Protein AF-A0A8T3XCH8-F1 (afdb_monomer)

Nearest PDB structures (foldseek):
  8jdk-assembly1_b  TM=7.290E-01  e=2.922E-01  Homo sapiens
  7oyb-assembly1_W1  TM=7.335E-01  e=3.600E-01  Danio rerio
  8ifd-assembly1_2Q  TM=5.627E-01  e=4.137E-01  Homo sapiens
  7f5s-assembly1_LW  TM=5.635E-01  e=8.291E-01  Homo sapiens
  8cf5-assembly1_I  TM=5.169E-01  e=1.550E+00  Saccharomyces cerevisiae

Sequence (69 aa):
ETCKTCKKKFDSGIWIAPHFADEGVLLFCSEECKRKYLKKKLNRIKAQYPKYYDRLNGGKIKSIFDEVL

Structure (mmCIF, N/CA/C/O backbone):
data_AF-A0A8T3XCH8-F1
#
_entry.id   AF-A0A8T3XCH8-F1
#
loop_
_atom_site.group_PDB
_atom_site.id
_atom_site.type_symbol
_atom_site.label_atom_id
_atom_site.label_alt_id
_atom_site.label_comp_id
_atom_site.label_asym_id
_atom_site.label_entity_id
_atom_site.label_seq_id
_atom_site.pdbx_PDB_ins_code
_atom_site.Cartn_x
_atom_site.Cartn_y
_atom_site.Cartn_z
_atom_site.occupancy
_atom_site.B_iso_or_equiv
_atom_site.auth_seq_id
_atom_site.auth_comp_id
_atom_site.auth_asym_id
_atom_site.auth_atom_id
_atom_site.pdbx_PDB_model_num
ATOM 1 N N . GLU A 1 1 ? -14.875 -4.035 6.318 1.00 83.25 1 GLU A N 1
ATOM 2 C CA . GLU A 1 1 ? -13.595 -4.336 5.623 1.00 83.25 1 GLU A CA 1
ATOM 3 C C . GLU A 1 1 ? -12.398 -4.123 6.553 1.00 83.25 1 GLU A C 1
ATOM 5 O O . GLU A 1 1 ? -12.612 -3.675 7.675 1.00 83.25 1 GLU A O 1
ATOM 10 N N . THR A 1 2 ? -11.161 -4.452 6.148 1.00 89.81 2 THR A N 1
ATOM 11 C CA . THR A 1 2 ? -9.963 -4.314 7.010 1.00 89.81 2 THR A CA 1
ATOM 12 C C . THR A 1 2 ? -8.887 -3.460 6.350 1.00 89.81 2 THR A C 1
ATOM 14 O O . THR A 1 2 ? -8.446 -3.744 5.238 1.00 89.81 2 THR A O 1
ATOM 17 N N . CYS A 1 3 ? -8.412 -2.433 7.058 1.00 90.81 3 CYS A N 1
ATOM 18 C CA . CYS A 1 3 ? -7.423 -1.499 6.526 1.00 90.81 3 CYS A CA 1
ATOM 19 C C . CYS A 1 3 ? -6.076 -2.192 6.292 1.00 90.81 3 CYS A C 1
ATOM 21 O O . CYS A 1 3 ? -5.502 -2.793 7.206 1.00 90.81 3 CYS A O 1
ATOM 23 N N . LYS A 1 4 ? -5.510 -2.055 5.087 1.00 89.38 4 LYS A N 1
ATOM 24 C CA . LYS A 1 4 ? -4.220 -2.658 4.726 1.00 89.38 4 LYS A CA 1
ATOM 25 C C . LYS A 1 4 ? -3.084 -2.158 5.622 1.00 89.38 4 LYS A C 1
ATOM 27 O O . LYS A 1 4 ? -2.206 -2.957 5.962 1.00 89.38 4 LYS A O 1
ATOM 32 N N . THR A 1 5 ? -3.136 -0.883 6.022 1.00 91.44 5 THR A N 1
ATOM 33 C CA . THR A 1 5 ? -2.097 -0.183 6.797 1.00 91.44 5 THR A CA 1
ATOM 34 C C . THR A 1 5 ? -2.175 -0.464 8.290 1.00 91.44 5 THR A C 1
ATOM 36 O O . THR A 1 5 ? -1.195 -0.923 8.866 1.00 91.44 5 THR A O 1
ATOM 39 N N . CYS A 1 6 ? -3.316 -0.176 8.925 1.00 91.94 6 CYS A N 1
ATOM 40 C CA . CYS A 1 6 ? -3.456 -0.236 10.384 1.00 91.94 6 CYS A CA 1
ATOM 41 C C . CYS A 1 6 ? -4.163 -1.502 10.887 1.00 91.94 6 CYS A C 1
ATOM 43 O O . CYS A 1 6 ? -4.292 -1.674 12.094 1.00 91.94 6 CYS A O 1
ATOM 45 N N . LYS A 1 7 ? -4.633 -2.373 9.981 1.00 92.38 7 LYS A N 1
ATOM 46 C CA . LYS A 1 7 ? -5.329 -3.639 10.283 1.00 92.38 7 LYS A CA 1
ATOM 47 C C . LYS A 1 7 ? -6.627 -3.505 11.086 1.00 92.38 7 LYS A C 1
ATOM 49 O O . LYS A 1 7 ? -7.199 -4.515 11.479 1.00 92.38 7 LYS A O 1
ATOM 54 N N . LYS A 1 8 ? -7.130 -2.286 11.291 1.00 91.88 8 LYS A N 1
ATOM 55 C CA . LYS A 1 8 ? -8.430 -2.047 11.927 1.00 91.88 8 LYS A CA 1
ATOM 56 C C . LYS A 1 8 ? -9.572 -2.364 10.963 1.00 91.88 8 LYS A C 1
ATOM 58 O O . LYS A 1 8 ? -9.444 -2.131 9.755 1.00 91.88 8 LYS A O 1
ATOM 63 N N . LYS A 1 9 ? -10.677 -2.871 11.513 1.00 93.00 9 LYS A N 1
ATOM 64 C CA . LYS A 1 9 ? -11.946 -2.978 10.790 1.00 93.00 9 LYS A CA 1
ATOM 65 C C . LYS A 1 9 ? -12.533 -1.583 10.577 1.00 93.00 9 LYS A C 1
ATOM 67 O O . LYS A 1 9 ? -12.351 -0.711 11.423 1.00 93.00 9 LYS A O 1
ATOM 72 N N . PHE A 1 10 ? -13.191 -1.387 9.445 1.00 90.62 10 PHE A N 1
ATOM 73 C CA . PHE A 1 10 ? -13.884 -0.151 9.105 1.00 90.62 10 PHE A CA 1
ATOM 74 C C 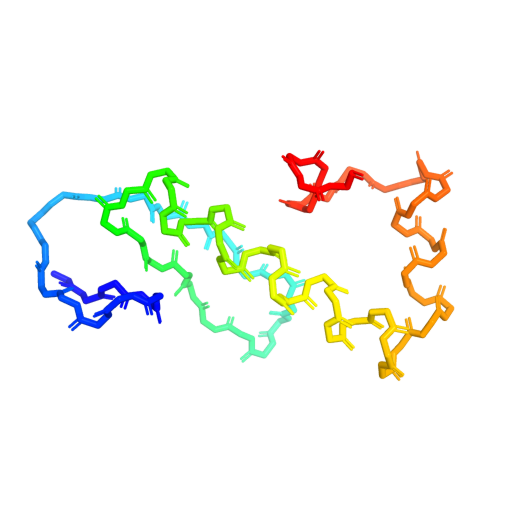. PHE A 1 10 ? -15.122 -0.464 8.255 1.00 90.62 10 PHE A C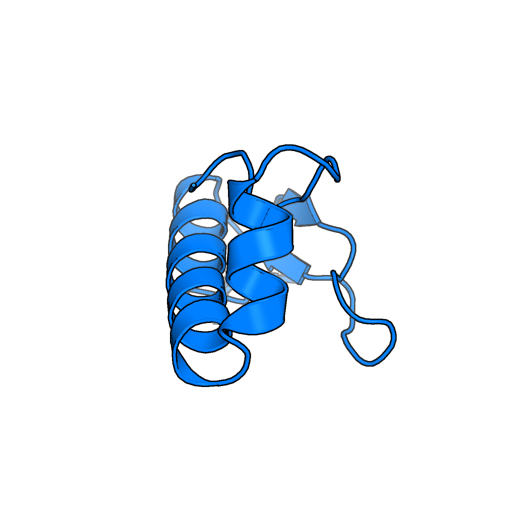 1
ATOM 76 O O . PHE A 1 10 ? -15.130 -1.463 7.522 1.00 90.62 10 PHE A O 1
ATOM 83 N N . ASP A 1 11 ? -16.138 0.390 8.362 1.00 85.44 11 ASP A N 1
ATOM 84 C CA . ASP A 1 11 ? -17.414 0.253 7.646 1.00 85.44 11 ASP A CA 1
ATOM 85 C C . ASP A 1 11 ? -17.434 1.021 6.319 1.00 85.44 11 ASP A C 1
ATOM 87 O O . ASP A 1 11 ? -18.058 0.586 5.359 1.00 85.44 11 ASP A O 1
ATOM 91 N N . SER A 1 12 ? -16.684 2.122 6.231 1.00 85.94 12 SER A N 1
ATOM 92 C CA . SER A 1 12 ? -16.482 2.902 5.006 1.00 85.94 12 SER A CA 1
ATOM 93 C C . SER A 1 12 ? -15.019 3.310 4.870 1.00 85.94 12 SER A C 1
ATOM 95 O O . SER A 1 12 ? -14.389 3.699 5.858 1.00 85.94 12 SER A O 1
ATOM 97 N N . GLY A 1 13 ? -14.469 3.236 3.662 1.00 88.06 13 GLY A N 1
ATOM 98 C CA . GLY A 1 13 ? -13.062 3.538 3.435 1.00 88.06 13 GLY A CA 1
ATOM 99 C C . GLY A 1 13 ? -12.737 3.855 1.986 1.00 88.06 13 GLY A C 1
ATOM 100 O O . GLY A 1 13 ? -13.612 4.013 1.141 1.00 88.06 13 GLY A O 1
ATOM 101 N N . ILE A 1 14 ? -11.443 3.964 1.721 1.00 89.62 14 ILE A N 1
ATOM 102 C CA . ILE A 1 14 ? -10.880 4.324 0.428 1.00 89.62 14 ILE A CA 1
ATOM 103 C C . ILE A 1 14 ? -10.383 3.057 -0.248 1.00 89.62 14 ILE A C 1
ATOM 105 O O . ILE A 1 14 ? -9.623 2.276 0.333 1.00 89.62 14 ILE A O 1
ATOM 109 N N . TRP A 1 15 ? -10.804 2.904 -1.495 1.00 88.69 15 TRP A N 1
ATOM 110 C CA . TRP A 1 15 ? -10.487 1.778 -2.350 1.00 88.69 15 TRP A CA 1
ATOM 111 C C . TRP A 1 15 ? -9.527 2.262 -3.419 1.00 88.69 15 TRP A C 1
ATOM 113 O O . TRP A 1 15 ? -9.770 3.280 -4.065 1.00 88.69 15 TRP A O 1
ATOM 123 N N . ILE A 1 16 ? -8.426 1.545 -3.594 1.00 86.94 16 ILE A N 1
ATOM 124 C CA . ILE A 1 16 ? -7.426 1.888 -4.599 1.00 86.94 16 ILE A CA 1
ATOM 125 C C . ILE A 1 16 ? -7.171 0.662 -5.447 1.00 86.94 16 ILE A C 1
ATOM 127 O O . ILE A 1 16 ? -6.971 -0.444 -4.925 1.00 86.94 16 ILE A O 1
ATOM 131 N N . ALA A 1 17 ? -7.162 0.881 -6.758 1.00 83.19 17 ALA A N 1
ATOM 132 C CA . ALA A 1 17 ? -6.725 -0.129 -7.694 1.00 83.19 17 ALA A CA 1
ATOM 133 C C . ALA A 1 17 ? -5.284 -0.558 -7.354 1.00 83.19 17 ALA A C 1
ATOM 135 O O . ALA A 1 17 ? -4.450 0.284 -6.989 1.00 83.19 17 ALA A O 1
ATOM 136 N N . PRO A 1 18 ? -4.992 -1.862 -7.432 1.00 79.44 18 PRO A N 1
ATOM 137 C CA . PRO A 1 18 ? -3.637 -2.357 -7.281 1.00 79.44 18 PRO A CA 1
ATOM 138 C C . PRO A 1 18 ? -2.732 -1.783 -8.372 1.00 79.44 18 PRO A C 1
ATOM 140 O O . PRO A 1 18 ? -3.174 -1.470 -9.475 1.00 79.44 18 PRO A O 1
ATOM 143 N N . HIS A 1 19 ? -1.448 -1.642 -8.047 1.00 75.56 19 HIS A N 1
ATOM 144 C CA . HIS A 1 19 ? -0.461 -1.109 -8.990 1.00 75.56 19 HIS A CA 1
ATOM 145 C C . HIS A 1 19 ? 0.144 -2.209 -9.862 1.00 75.56 19 HIS A C 1
ATOM 147 O O . HIS A 1 19 ? 0.486 -1.973 -11.018 1.00 75.56 19 HIS A O 1
ATOM 153 N N . PHE A 1 20 ? 0.276 -3.410 -9.300 1.00 75.75 20 PHE A N 1
ATOM 154 C CA . PHE A 1 20 ? 0.730 -4.598 -10.009 1.00 75.75 20 PHE A CA 1
ATOM 155 C C . PHE A 1 20 ? -0.423 -5.592 -10.171 1.00 75.75 20 PHE A C 1
ATOM 157 O O . PHE A 1 20 ? -1.311 -5.662 -9.325 1.00 75.75 20 PHE A O 1
ATOM 164 N N . ALA A 1 21 ? -0.418 -6.356 -11.265 1.00 74.75 21 ALA A N 1
ATOM 165 C CA . ALA A 1 21 ? -1.506 -7.278 -11.602 1.00 74.75 21 ALA A CA 1
ATOM 166 C C . ALA A 1 21 ? -1.656 -8.445 -10.606 1.00 74.75 21 ALA A C 1
ATOM 168 O O . ALA A 1 21 ? -2.729 -9.032 -10.510 1.00 74.75 21 ALA A O 1
ATOM 169 N N . ASP A 1 22 ? -0.595 -8.772 -9.864 1.00 81.31 22 ASP A N 1
ATOM 170 C CA . ASP A 1 22 ? -0.589 -9.785 -8.803 1.00 81.31 22 ASP A CA 1
ATOM 171 C C . ASP A 1 22 ? -1.162 -9.276 -7.470 1.00 81.31 22 ASP A C 1
ATOM 173 O O . ASP A 1 22 ? -1.412 -10.059 -6.551 1.00 81.31 22 ASP A O 1
ATOM 177 N N . GLU A 1 23 ? -1.396 -7.970 -7.341 1.00 80.06 23 GLU A N 1
ATOM 178 C CA . GLU A 1 23 ? -1.960 -7.398 -6.130 1.00 80.06 23 GLU A CA 1
ATOM 179 C C . GLU A 1 23 ? -3.489 -7.356 -6.189 1.00 80.06 23 GLU A C 1
ATOM 181 O O . GLU A 1 23 ? -4.096 -6.951 -7.174 1.00 80.06 23 GLU A O 1
ATOM 186 N N . GLY A 1 24 ? -4.131 -7.719 -5.079 1.00 83.75 24 GLY A N 1
ATOM 187 C CA . GLY A 1 24 ? -5.556 -7.460 -4.888 1.00 83.75 24 GLY A CA 1
ATOM 188 C C . GLY A 1 24 ? -5.845 -5.983 -4.597 1.00 83.75 24 GLY A C 1
ATOM 189 O O . GLY A 1 24 ? -4.954 -5.218 -4.217 1.00 83.75 24 GLY A O 1
ATOM 190 N N . VAL A 1 25 ? -7.122 -5.606 -4.706 1.00 86.62 25 VAL A N 1
ATOM 191 C CA . VAL A 1 25 ? -7.627 -4.270 -4.347 1.00 86.62 25 VAL A CA 1
ATOM 192 C C . VAL A 1 25 ? -7.159 -3.858 -2.949 1.00 86.62 25 VAL A C 1
ATOM 194 O O . VAL A 1 25 ? -7.191 -4.642 -1.994 1.00 86.62 25 VAL A O 1
ATOM 197 N N . LEU A 1 26 ? -6.696 -2.612 -2.832 1.00 89.12 26 LEU A N 1
ATOM 198 C CA . LEU A 1 26 ? -6.166 -2.072 -1.589 1.00 89.12 26 LEU A CA 1
ATOM 199 C C . LEU A 1 26 ? -7.215 -1.218 -0.880 1.00 89.12 26 LEU A C 1
ATOM 201 O O . LEU A 1 26 ? -7.789 -0.300 -1.458 1.00 89.12 26 LEU A O 1
ATOM 205 N N . LEU A 1 27 ? -7.41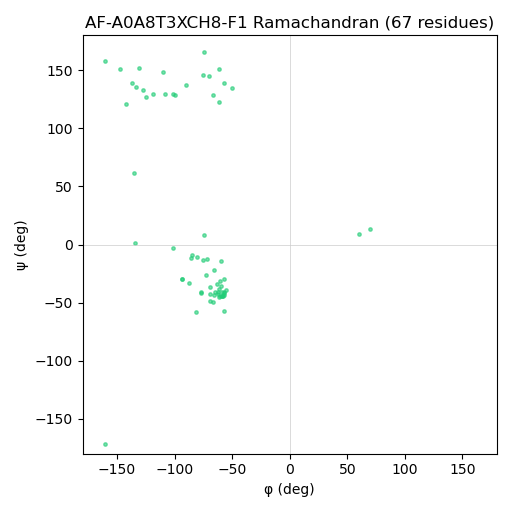3 -1.520 0.401 1.00 91.88 27 LEU A N 1
ATOM 206 C CA . LEU A 1 27 ? -8.473 -0.970 1.236 1.00 91.88 27 LEU A CA 1
ATOM 207 C C . LEU A 1 27 ? -7.891 -0.192 2.415 1.00 91.88 27 LEU A C 1
ATOM 209 O O . LEU A 1 27 ? -7.047 -0.715 3.155 1.00 91.88 27 LEU A O 1
ATOM 213 N N . PHE A 1 28 ? -8.354 1.039 2.625 1.00 93.19 28 PHE A N 1
ATOM 214 C CA . PHE A 1 28 ? -7.844 1.928 3.669 1.00 93.19 28 PHE A CA 1
ATOM 215 C C . PHE A 1 28 ? -8.973 2.585 4.454 1.00 93.19 28 PHE A C 1
ATOM 217 O O . PHE A 1 28 ? -9.907 3.120 3.879 1.00 93.19 28 PHE A O 1
ATOM 224 N N . CYS A 1 29 ? -8.850 2.627 5.780 1.00 92.94 29 CYS A N 1
ATOM 225 C CA . CYS A 1 29 ? -9.829 3.307 6.633 1.00 92.94 29 CYS A CA 1
ATOM 226 C C . CYS A 1 29 ? -9.712 4.842 6.605 1.00 92.94 29 CYS A C 1
ATOM 228 O O . CYS A 1 29 ? -10.576 5.523 7.139 1.00 92.94 29 CYS A O 1
ATOM 230 N N . SER A 1 30 ? -8.617 5.397 6.074 1.00 92.88 30 SER A N 1
ATOM 231 C CA . SER A 1 30 ? -8.389 6.845 6.012 1.00 92.88 30 SER A CA 1
ATOM 232 C C . SER A 1 30 ? -7.340 7.221 4.966 1.00 92.88 30 SER A C 1
ATOM 234 O O . SER A 1 30 ? -6.470 6.412 4.622 1.00 92.88 30 SER A O 1
ATOM 236 N N . GLU A 1 31 ? -7.388 8.475 4.510 1.00 91.12 31 GLU A N 1
ATOM 237 C CA . GLU A 1 31 ? -6.388 9.080 3.616 1.00 91.12 31 GLU A CA 1
ATOM 238 C C . GLU A 1 31 ? -4.973 8.984 4.202 1.00 91.12 31 GLU A C 1
ATOM 240 O O . GLU A 1 31 ? -4.006 8.653 3.516 1.00 91.12 31 GLU A O 1
ATOM 245 N N . GLU A 1 32 ? -4.844 9.170 5.517 1.00 91.31 32 GLU A N 1
ATOM 246 C CA . GLU A 1 32 ? -3.567 9.017 6.211 1.00 91.31 32 GLU A CA 1
ATOM 247 C C . GLU A 1 32 ? -3.022 7.583 6.099 1.00 91.31 32 GLU A C 1
ATOM 249 O O . GLU A 1 32 ? -1.833 7.377 5.835 1.00 91.31 32 GLU A O 1
ATOM 254 N N . CYS A 1 33 ? -3.886 6.572 6.256 1.00 91.25 33 CYS A N 1
ATOM 255 C CA . CYS A 1 33 ? -3.497 5.173 6.100 1.00 91.25 33 CYS A CA 1
ATOM 256 C C . CYS A 1 33 ? -3.077 4.858 4.663 1.00 91.25 33 CYS A C 1
ATOM 258 O O . CYS A 1 33 ? -2.080 4.150 4.479 1.00 91.25 33 CYS A O 1
ATOM 260 N N . LYS A 1 34 ? -3.798 5.397 3.674 1.00 91.50 34 LYS A N 1
ATOM 261 C CA . LYS A 1 34 ? -3.443 5.318 2.252 1.00 91.50 34 LYS A CA 1
ATOM 262 C C . LYS A 1 34 ? -2.049 5.902 2.015 1.00 91.50 34 LYS A C 1
ATOM 264 O O . LYS A 1 34 ? -1.152 5.176 1.585 1.00 91.50 34 LYS A O 1
ATOM 269 N N . ARG A 1 35 ? -1.814 7.166 2.386 1.00 90.81 35 ARG A N 1
ATOM 270 C CA . ARG A 1 35 ? -0.521 7.849 2.178 1.00 90.81 35 ARG A CA 1
ATOM 271 C C . ARG A 1 35 ? 0.636 7.136 2.871 1.00 90.81 35 ARG A C 1
ATOM 273 O O . ARG A 1 35 ? 1.683 6.921 2.262 1.00 90.81 35 ARG A O 1
ATOM 280 N N . LYS A 1 36 ? 0.451 6.695 4.122 1.00 92.69 36 LYS A N 1
ATOM 281 C CA . LYS A 1 36 ? 1.470 5.921 4.859 1.00 92.69 36 LYS A CA 1
ATOM 282 C C . LYS A 1 36 ? 1.849 4.629 4.134 1.00 92.69 36 LYS A C 1
ATOM 284 O O . LYS A 1 36 ? 3.029 4.273 4.102 1.00 92.69 36 LYS A O 1
ATOM 289 N N . TYR A 1 37 ? 0.872 3.923 3.569 1.00 91.62 37 TYR A N 1
ATOM 290 C CA . TYR A 1 37 ? 1.132 2.705 2.807 1.00 91.62 37 TYR A CA 1
ATOM 291 C C . TYR A 1 37 ? 1.848 3.000 1.493 1.00 91.62 37 TYR A C 1
ATOM 293 O O . TYR A 1 37 ? 2.880 2.384 1.226 1.00 91.62 37 TYR A O 1
ATOM 301 N N . LEU A 1 38 ? 1.347 3.966 0.718 1.00 89.75 38 LEU A N 1
ATOM 302 C CA . LEU A 1 38 ? 1.948 4.360 -0.554 1.00 89.75 38 LEU A CA 1
ATOM 303 C C . LEU A 1 38 ? 3.401 4.800 -0.362 1.00 89.75 38 LEU A C 1
ATOM 305 O O . LEU A 1 38 ? 4.269 4.301 -1.067 1.00 89.75 38 LEU A O 1
ATOM 309 N N . LYS A 1 39 ? 3.702 5.603 0.666 1.00 90.62 39 LYS A N 1
ATOM 310 C CA . LYS A 1 39 ? 5.076 6.021 0.992 1.00 90.62 39 LYS A CA 1
ATOM 311 C C . LYS A 1 39 ? 5.984 4.837 1.335 1.00 90.62 39 LYS A C 1
ATOM 313 O O . LYS A 1 39 ? 7.104 4.739 0.840 1.00 90.62 39 LYS A O 1
ATOM 318 N N . LYS A 1 40 ? 5.505 3.892 2.156 1.00 90.62 40 LYS A N 1
ATOM 319 C CA . LYS A 1 40 ? 6.266 2.666 2.468 1.00 90.62 40 LYS A CA 1
ATOM 320 C C . LYS A 1 40 ? 6.515 1.821 1.221 1.00 90.62 40 LYS A C 1
ATOM 322 O O . LYS A 1 40 ? 7.604 1.274 1.068 1.00 90.62 40 LYS A O 1
ATOM 327 N N . LYS A 1 41 ? 5.517 1.696 0.349 1.00 88.12 41 LYS A N 1
ATOM 328 C CA . LYS A 1 41 ? 5.621 0.924 -0.889 1.00 88.12 41 LYS A CA 1
ATOM 329 C C . LYS A 1 41 ? 6.554 1.599 -1.892 1.00 88.12 41 LYS A C 1
ATOM 331 O O . LYS A 1 41 ? 7.421 0.922 -2.427 1.00 88.12 41 LYS A O 1
ATOM 336 N N . LEU A 1 42 ? 6.467 2.916 -2.050 1.00 88.62 42 LEU A N 1
ATOM 337 C CA . LEU A 1 42 ? 7.378 3.701 -2.876 1.00 88.62 42 LEU A CA 1
ATOM 338 C C . LEU A 1 42 ? 8.832 3.543 -2.410 1.00 88.62 42 LEU A C 1
ATOM 340 O O . LEU A 1 42 ? 9.707 3.269 -3.224 1.00 88.62 42 LEU A O 1
ATOM 344 N N . ASN A 1 43 ? 9.084 3.594 -1.098 1.00 89.62 43 ASN A N 1
ATOM 345 C CA . ASN A 1 43 ? 10.417 3.336 -0.543 1.00 89.62 43 ASN A CA 1
ATOM 346 C C . ASN A 1 43 ? 10.921 1.915 -0.845 1.00 89.62 43 ASN A C 1
ATOM 348 O O . ASN A 1 43 ? 12.099 1.729 -1.144 1.00 89.62 43 ASN A O 1
ATOM 352 N N . ARG A 1 44 ? 10.041 0.905 -0.800 1.00 88.75 44 ARG A N 1
ATOM 353 C CA . ARG A 1 44 ? 10.398 -0.471 -1.191 1.00 88.75 44 ARG A CA 1
ATOM 354 C C . ARG A 1 44 ? 10.714 -0.569 -2.678 1.00 88.75 44 ARG A C 1
ATOM 356 O O . ARG A 1 44 ? 11.704 -1.196 -3.030 1.00 88.75 44 ARG A O 1
ATOM 363 N N . ILE A 1 45 ? 9.917 0.075 -3.527 1.00 87.56 45 ILE A N 1
ATOM 364 C CA . ILE A 1 45 ? 10.155 0.145 -4.972 1.00 87.56 45 ILE A CA 1
ATOM 365 C C . ILE A 1 45 ? 11.494 0.830 -5.249 1.00 87.56 45 ILE A C 1
ATOM 367 O O . ILE A 1 45 ? 12.277 0.311 -6.030 1.00 87.56 45 ILE A O 1
ATOM 371 N N . LYS A 1 46 ? 11.808 1.934 -4.564 1.00 88.00 46 LYS A N 1
ATOM 372 C CA . LYS A 1 46 ? 13.105 2.612 -4.681 1.00 88.00 46 LYS A CA 1
ATOM 373 C C . LYS A 1 46 ? 14.277 1.683 -4.357 1.00 88.00 46 LYS A C 1
ATOM 375 O O . LYS A 1 46 ? 15.279 1.706 -5.060 1.00 88.00 46 LYS A O 1
ATOM 380 N N . ALA A 1 47 ? 14.145 0.863 -3.313 1.00 90.06 47 ALA A N 1
ATOM 381 C CA . ALA A 1 47 ? 15.199 -0.052 -2.882 1.00 90.06 47 ALA A CA 1
ATOM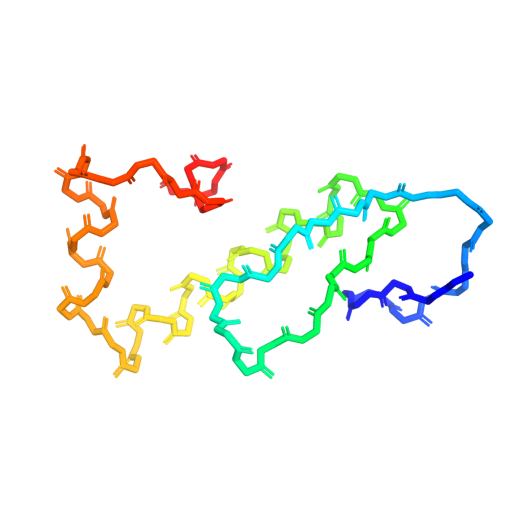 382 C C . ALA A 1 47 ? 15.325 -1.305 -3.769 1.00 90.06 47 ALA A C 1
ATOM 384 O O . ALA A 1 47 ? 16.435 -1.734 -4.064 1.00 90.06 47 ALA A O 1
ATOM 385 N N . GLN A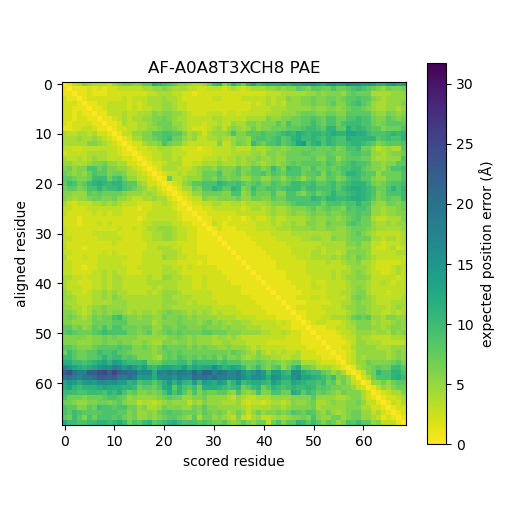 1 48 ? 14.204 -1.902 -4.183 1.00 88.31 48 GLN A N 1
ATOM 386 C CA . GLN A 1 48 ? 14.180 -3.182 -4.907 1.00 88.31 48 GLN A CA 1
ATOM 387 C C . GLN A 1 48 ? 14.168 -3.016 -6.433 1.00 88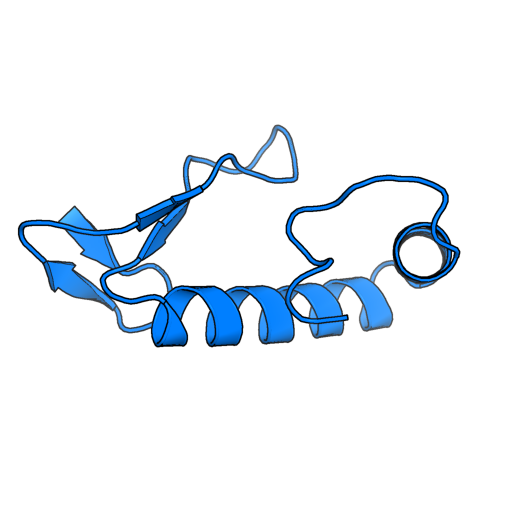.31 48 GLN A C 1
ATOM 389 O O . GLN A 1 48 ? 14.688 -3.859 -7.156 1.00 88.31 48 GLN A O 1
ATOM 394 N N . TYR A 1 49 ? 13.590 -1.921 -6.928 1.00 86.62 49 TYR A N 1
ATOM 395 C CA . TYR A 1 49 ? 13.369 -1.640 -8.348 1.00 86.62 49 TYR A CA 1
ATOM 396 C C . TYR A 1 49 ? 13.744 -0.183 -8.690 1.00 86.62 49 TYR A C 1
ATOM 398 O O . TYR A 1 49 ? 12.893 0.584 -9.153 1.00 86.62 49 TYR A O 1
ATOM 406 N N . PRO A 1 50 ? 15.013 0.231 -8.511 1.00 85.75 50 PRO A N 1
ATOM 407 C CA . PRO A 1 50 ? 15.436 1.626 -8.687 1.00 85.75 50 PRO A CA 1
ATOM 408 C C . PRO A 1 50 ? 15.124 2.172 -10.090 1.00 85.75 50 PRO A C 1
ATOM 410 O O . PRO A 1 50 ? 14.565 3.254 -10.218 1.00 85.75 50 PRO A O 1
ATOM 413 N N . LYS A 1 51 ? 15.328 1.369 -11.147 1.00 85.06 51 LYS A N 1
ATOM 414 C CA . LYS A 1 51 ? 14.975 1.752 -12.531 1.00 85.06 51 LYS A CA 1
ATOM 415 C C . LYS A 1 51 ? 13.480 2.031 -12.722 1.00 85.06 51 LYS A C 1
ATOM 417 O O . LYS A 1 51 ? 13.103 2.812 -13.592 1.00 85.06 51 LYS A O 1
ATOM 422 N N . TYR A 1 52 ? 12.621 1.352 -11.961 1.00 84.00 52 TYR A N 1
ATOM 423 C CA . TYR A 1 52 ? 11.180 1.587 -11.996 1.00 84.00 52 TYR A CA 1
ATOM 424 C C . TYR A 1 52 ? 10.817 2.856 -11.224 1.00 84.00 52 TYR A C 1
ATOM 426 O O . TYR A 1 52 ? 10.028 3.664 -11.708 1.00 84.00 52 TYR A O 1
ATOM 434 N N . TYR A 1 53 ? 11.451 3.068 -10.069 1.00 84.81 53 TYR A N 1
ATOM 435 C CA . TYR A 1 53 ? 11.323 4.304 -9.301 1.00 84.81 53 TYR A CA 1
ATOM 436 C C . TYR A 1 53 ? 11.716 5.540 -10.123 1.00 84.81 53 TYR A C 1
ATOM 438 O O . TYR A 1 53 ? 10.976 6.518 -10.129 1.00 84.81 53 TYR A O 1
ATOM 446 N N . ASP A 1 54 ? 12.807 5.481 -10.888 1.00 83.81 54 ASP A N 1
ATOM 447 C CA . ASP A 1 54 ? 13.219 6.593 -11.755 1.00 83.81 54 ASP A CA 1
ATOM 448 C C . ASP A 1 54 ? 12.189 6.899 -12.850 1.00 83.81 54 ASP A C 1
ATOM 450 O O . ASP A 1 54 ? 11.980 8.056 -13.207 1.00 83.81 54 ASP A O 1
ATOM 454 N N . ARG A 1 55 ? 11.488 5.879 -13.365 1.00 82.00 55 ARG A N 1
ATOM 455 C CA . ARG A 1 55 ? 10.394 6.080 -14.331 1.00 82.00 55 ARG A CA 1
ATOM 456 C C . ARG A 1 55 ? 9.168 6.733 -13.699 1.00 82.00 55 ARG A C 1
ATOM 458 O O . ARG A 1 55 ? 8.520 7.533 -14.369 1.00 82.00 55 ARG A O 1
ATOM 465 N N . LEU A 1 56 ? 8.868 6.394 -12.444 1.00 81.12 56 LEU A N 1
ATOM 466 C CA . LEU A 1 56 ? 7.807 7.033 -11.664 1.00 81.12 56 LEU A CA 1
ATOM 467 C C . LEU A 1 56 ? 8.150 8.502 -11.374 1.00 81.12 56 LEU A C 1
ATOM 469 O O . LEU A 1 56 ? 7.348 9.382 -11.654 1.00 8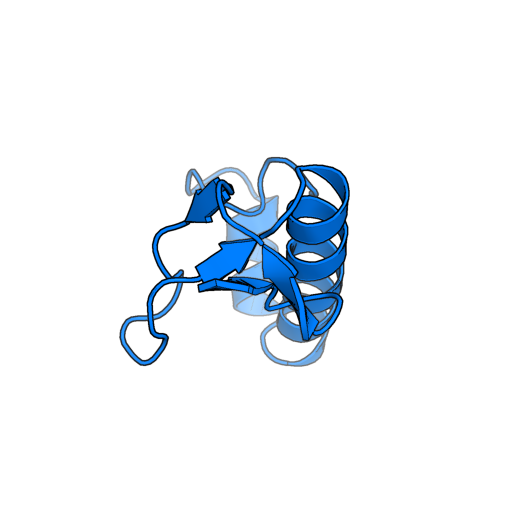1.12 56 LEU A O 1
ATOM 473 N N . ASN A 1 57 ? 9.362 8.769 -10.882 1.00 75.56 57 ASN A N 1
ATOM 474 C CA . ASN A 1 57 ? 9.808 10.112 -10.504 1.00 75.56 57 ASN A CA 1
ATOM 475 C C . ASN A 1 57 ? 10.092 11.019 -11.718 1.00 75.56 57 ASN A C 1
ATOM 477 O O . ASN A 1 57 ? 9.976 12.235 -11.641 1.00 75.56 57 ASN A O 1
ATOM 481 N N . GLY A 1 58 ? 10.441 10.435 -12.867 1.00 73.19 58 GLY A N 1
ATOM 482 C CA . GLY A 1 58 ? 10.694 11.155 -14.116 1.00 73.19 58 GLY A CA 1
ATOM 483 C C . GLY A 1 58 ? 9.441 11.671 -14.839 1.00 73.19 58 GLY A C 1
ATOM 484 O O . GLY A 1 58 ? 9.559 12.100 -15.986 1.00 73.19 58 GLY A O 1
ATOM 485 N N . GLY A 1 59 ? 8.250 11.586 -14.228 1.00 61.44 59 GLY A N 1
ATOM 486 C CA . GLY A 1 59 ? 7.014 12.215 -14.717 1.00 61.44 59 GLY A CA 1
ATOM 487 C C . GLY A 1 59 ? 6.416 11.619 -15.997 1.00 61.44 59 GLY A C 1
ATOM 488 O O . GLY A 1 59 ? 5.541 12.227 -16.609 1.00 61.44 59 GLY A O 1
ATOM 489 N N . LYS A 1 60 ? 6.871 10.438 -16.438 1.00 59.31 60 LYS A N 1
ATOM 490 C CA . LYS A 1 60 ? 6.412 9.828 -17.702 1.00 59.31 60 LYS A CA 1
ATOM 491 C C . LYS A 1 60 ? 5.132 8.995 -17.563 1.00 59.31 60 LYS A C 1
ATOM 493 O O . LYS A 1 60 ? 4.563 8.607 -18.579 1.00 59.31 60 LYS A O 1
ATOM 498 N N . ILE A 1 61 ? 4.687 8.692 -16.340 1.00 64.75 61 ILE A N 1
ATOM 499 C CA . ILE A 1 61 ? 3.522 7.837 -16.066 1.00 64.75 61 ILE A CA 1
ATOM 500 C C . ILE A 1 61 ? 2.760 8.413 -14.867 1.00 64.75 61 ILE A C 1
ATOM 502 O O . ILE A 1 61 ? 3.330 8.478 -13.782 1.00 64.75 61 ILE A O 1
ATOM 506 N N . LYS A 1 62 ? 1.476 8.769 -15.043 1.00 67.06 62 LYS A N 1
ATOM 507 C CA . LYS A 1 62 ? 0.575 9.049 -13.909 1.00 67.06 62 LYS A CA 1
ATOM 508 C C . LYS A 1 62 ? 0.445 7.786 -13.065 1.00 67.06 62 LYS A C 1
ATOM 510 O O . LYS A 1 62 ? 0.044 6.739 -13.574 1.00 67.06 62 LYS A O 1
ATOM 515 N N . SER A 1 63 ? 0.785 7.887 -11.792 1.00 74.88 63 SER A N 1
ATOM 516 C CA . SER A 1 63 ? 0.877 6.774 -10.863 1.00 74.88 63 SER A CA 1
ATOM 517 C C . SER A 1 63 ? 0.12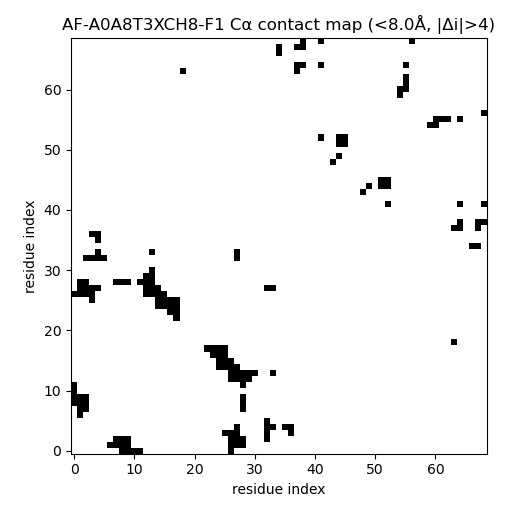4 7.075 -9.576 1.00 74.88 63 SER A C 1
ATOM 519 O O . SER A 1 63 ? 0.059 8.209 -9.115 1.00 74.88 63 SER A O 1
ATOM 521 N N . ILE A 1 64 ? -0.374 6.032 -8.911 1.00 77.75 64 ILE A N 1
ATOM 522 C CA . ILE A 1 64 ? -0.970 6.165 -7.572 1.00 77.75 64 ILE A CA 1
ATOM 523 C C . ILE A 1 64 ? 0.028 6.715 -6.535 1.00 77.75 64 ILE A C 1
ATOM 525 O O . ILE A 1 64 ? -0.364 7.095 -5.436 1.00 77.75 64 ILE A O 1
ATOM 529 N N . PHE A 1 65 ? 1.325 6.723 -6.862 1.00 80.31 65 PHE A N 1
ATOM 530 C CA . PHE A 1 65 ? 2.377 7.281 -6.022 1.00 80.31 65 PHE A CA 1
ATOM 531 C C . PHE A 1 65 ? 2.573 8.792 -6.190 1.00 80.31 65 PHE A C 1
ATOM 533 O O . PHE A 1 65 ? 3.286 9.352 -5.367 1.00 80.31 65 PHE A O 1
ATOM 540 N N . ASP A 1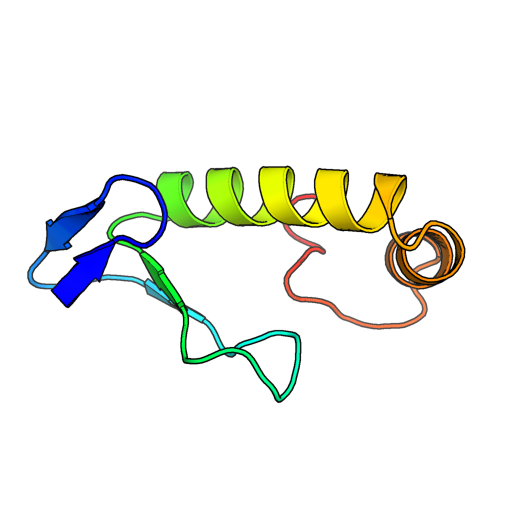 66 ? 1.943 9.455 -7.170 1.00 78.94 66 ASP A N 1
ATOM 541 C CA . ASP A 1 66 ? 2.078 10.911 -7.376 1.00 78.94 66 ASP A CA 1
ATOM 542 C C . ASP A 1 66 ? 1.680 11.723 -6.129 1.00 78.94 66 ASP A C 1
ATOM 544 O O . ASP A 1 66 ? 2.238 12.779 -5.867 1.00 78.94 66 ASP A O 1
ATOM 548 N N . GLU A 1 67 ? 0.761 11.218 -5.300 1.00 77.19 67 GLU A N 1
ATOM 549 C CA . GLU A 1 67 ? 0.366 11.880 -4.044 1.00 77.19 67 GLU A CA 1
ATOM 550 C C . GLU A 1 67 ? 1.440 11.826 -2.937 1.00 77.19 67 GLU A C 1
ATOM 552 O O . GLU A 1 67 ? 1.277 12.453 -1.885 1.00 77.19 67 GLU A O 1
ATOM 557 N N . VAL A 1 68 ? 2.482 11.004 -3.106 1.00 78.12 68 VAL A N 1
ATOM 558 C CA . VAL A 1 68 ? 3.521 10.744 -2.091 1.00 78.12 68 VAL A CA 1
ATOM 559 C C . VAL A 1 68 ? 4.958 10.784 -2.633 1.00 78.12 68 VAL A C 1
ATOM 561 O O . VAL A 1 68 ? 5.880 10.500 -1.859 1.00 78.12 68 VAL A O 1
ATOM 564 N N . LEU A 1 69 ? 5.129 11.073 -3.926 1.00 73.94 69 LEU A N 1
ATOM 565 C CA . LEU A 1 69 ? 6.394 11.416 -4.586 1.00 73.94 69 LEU A CA 1
ATOM 566 C C . LEU A 1 69 ? 6.774 12.859 -4.236 1.00 73.94 69 LEU A C 1
ATOM 568 O O . LEU A 1 69 ? 7.972 13.063 -3.941 1.00 73.94 69 LEU A O 1
#

pLDDT: mean 84.72, std 7.77, range [59.31, 93.19]

Mean predicted aligned error: 5.24 Å

Foldseek 3Di:
DAAPQPRDDDDDFDWDDDPDPPDDIHTHRDPVSLLVVLLVVLVVCCVPPVVVNCCVVVPVDDDPSPVPD

Radius of gyration: 12.61 Å; Cα contacts (8 Å, |Δi|>4): 85; chains: 1; bounding box: 33×22×30 Å

Secondary structure (DSSP, 8-state):
-B-TTT--B-SS-EEE--SSTTSPPEEESSHHHHHHHHHHHHHHHHHH-HHHHHHHHTTSS--TTTTT-

Solvent-accessible surface area (backbone atoms only — not comparable to full-atom values): 4156 Å² total; per-residue (Å²): 95,59,15,73,65,79,64,45,75,38,93,67,67,49,77,39,82,47,91,48,94,90,48,67,77,42,41,19,63,40,72,67,41,44,52,57,41,48,42,55,50,51,55,47,37,43,73,78,35,46,76,56,38,50,45,53,75,66,71,78,49,97,51,93,50,65,88,66,108